Protein AF-A0A538D5Z4-F1 (afdb_monomer)

Radius of gyration: 30.31 Å; Cα contacts (8 Å, |Δi|>4): 35; chains: 1; bounding box: 63×53×83 Å

Mean predicted aligned error: 21.14 Å

Sequence (154 aa):
MTAATDAVKSPFGAILDVFVFAPIGFALDARELVPKLAERGRNQVALLKVVGQFAVNKGRADADRILKAKAPASPISQPAATVPRPPATPRTRATAATAATLPINNYDTLSASQIVPRLAGLRPEELTRVRAYENSHRRRRTILGRIAQLQGRR

Foldseek 3Di:
DDDDPPPPPPVVVVVCCVPPVVVVVCVVVVVVVVVVVVVVVVVVVVVVVVVVVVVVVVVVVVVVVVVVVPPDDDDDDDDDDDDDDDDDDDPDDPPPDDPPDLVDPPVVVDDLVRVLVVLLPDDLVSLVVVLVVCVVPVVPVSSNVSSVVSNVPD

Secondary structure (DSSP, 8-state):
----------HHHHHHIIIIIHHHHHHHHHHHHHHHHHHHHHHHHHHHHHHHHHHHHHHHHHHHHHHHH-S-------------------------------SSTTGGGS-HHHHHHHHTTS-HHHHHHHHHHHHHTT--HHHHHHHHHHHTT-

Solvent-accessible surface area (backbone atoms only — not comparable to full-atom values): 9957 Å² total; per-residue (Å²): 142,78,82,84,81,78,74,75,74,52,70,66,55,58,51,43,42,62,72,50,48,43,56,52,53,48,6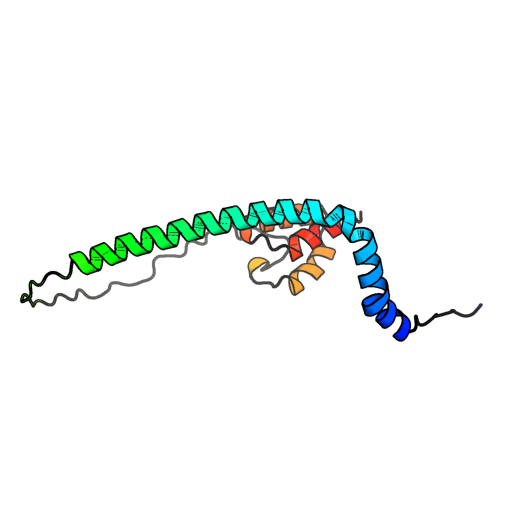2,69,54,38,80,70,50,48,64,64,50,49,55,53,49,53,58,57,51,51,56,54,52,53,56,50,51,52,53,55,55,51,50,50,56,54,49,52,49,54,59,65,66,66,60,93,81,83,86,90,84,84,87,82,90,83,84,81,82,87,83,78,84,81,88,72,89,72,80,75,77,74,84,72,73,60,97,51,82,67,54,90,82,50,52,67,82,67,45,56,68,57,58,73,77,52,52,75,69,55,47,50,53,51,48,53,49,36,67,72,68,76,55,54,62,71,56,55,52,52,50,54,55,61,67,74,73,114

pLDDT: mean 71.44, std 15.48, range [38.34, 91.75]

Structure (mmCIF, N/CA/C/O backbone):
data_AF-A0A538D5Z4-F1
#
_entry.id   AF-A0A538D5Z4-F1
#
loop_
_atom_site.group_PDB
_atom_site.id
_atom_site.type_symbol
_atom_site.label_atom_id
_atom_site.label_alt_id
_atom_site.label_comp_id
_atom_site.label_asym_id
_atom_site.label_entity_id
_atom_site.label_seq_id
_atom_site.pdbx_PDB_ins_code
_atom_site.Cartn_x
_atom_site.Cartn_y
_atom_site.Cartn_z
_atom_site.occupancy
_atom_site.B_iso_or_equiv
_atom_site.auth_seq_id
_atom_site.auth_comp_id
_atom_site.auth_asym_id
_atom_site.auth_atom_id
_atom_site.pdbx_PDB_model_num
ATOM 1 N N . MET A 1 1 ? 35.389 -13.411 -32.119 1.00 44.84 1 MET A N 1
ATOM 2 C CA . MET A 1 1 ? 35.726 -12.133 -31.46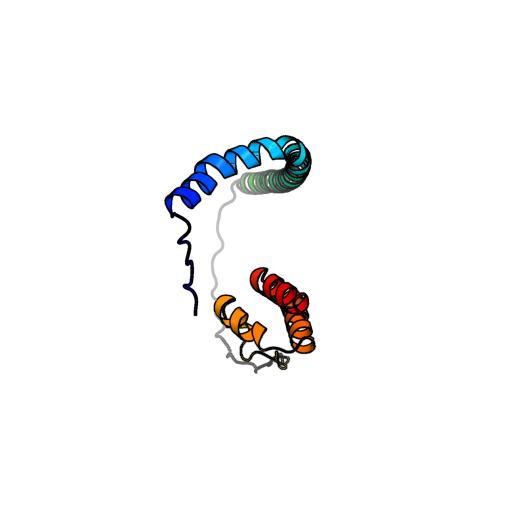3 1.00 44.84 1 MET A CA 1
ATOM 3 C C . MET A 1 1 ? 35.126 -11.046 -32.338 1.00 44.84 1 MET A C 1
ATOM 5 O O . MET A 1 1 ? 35.734 -10.672 -33.328 1.00 44.84 1 MET A O 1
ATOM 9 N N . THR A 1 2 ? 33.881 -10.658 -32.063 1.00 38.34 2 THR A N 1
ATOM 10 C CA . THR A 1 2 ? 33.146 -9.674 -32.872 1.00 38.34 2 THR A CA 1
ATOM 11 C C . THR A 1 2 ? 32.391 -8.766 -31.919 1.00 38.34 2 THR A C 1
ATOM 13 O O . THR A 1 2 ? 31.785 -9.235 -30.957 1.00 38.34 2 THR A O 1
ATOM 16 N N . ALA A 1 3 ? 32.573 -7.471 -32.141 1.00 42.16 3 ALA A N 1
ATOM 17 C CA . ALA A 1 3 ? 32.393 -6.398 -31.186 1.00 42.16 3 ALA A CA 1
ATOM 18 C C . ALA A 1 3 ? 30.973 -6.304 -30.614 1.00 42.16 3 ALA A C 1
ATOM 20 O O . ALA A 1 3 ? 29.976 -6.381 -31.332 1.00 42.16 3 ALA A O 1
ATOM 21 N N . ALA A 1 4 ? 30.926 -6.085 -29.301 1.00 45.59 4 ALA A N 1
ATOM 22 C CA . ALA A 1 4 ? 29.748 -5.675 -28.567 1.00 45.59 4 ALA A CA 1
ATOM 23 C C . ALA A 1 4 ? 29.157 -4.413 -29.209 1.00 45.59 4 ALA A C 1
ATOM 25 O O . ALA A 1 4 ? 29.768 -3.345 -29.199 1.00 45.59 4 ALA A O 1
ATOM 26 N N . THR A 1 5 ? 27.963 -4.548 -29.777 1.00 48.12 5 THR A N 1
ATOM 27 C CA . THR A 1 5 ? 27.133 -3.399 -30.132 1.00 48.12 5 THR A CA 1
ATOM 28 C C . THR A 1 5 ? 26.401 -2.985 -28.862 1.00 48.12 5 THR A C 1
ATOM 30 O O . THR A 1 5 ? 25.266 -3.394 -28.627 1.00 48.12 5 THR A O 1
ATOM 33 N N . ASP A 1 6 ? 27.077 -2.227 -27.999 1.00 45.41 6 ASP A N 1
ATOM 34 C CA . ASP A 1 6 ? 26.423 -1.519 -26.900 1.00 45.41 6 ASP A CA 1
ATOM 35 C C . ASP A 1 6 ? 25.705 -0.312 -27.517 1.00 45.41 6 ASP A C 1
ATOM 37 O O . ASP A 1 6 ? 26.237 0.791 -27.644 1.00 45.41 6 ASP A O 1
ATOM 41 N N . ALA A 1 7 ? 24.513 -0.572 -28.055 1.00 55.62 7 ALA A N 1
ATOM 42 C CA . ALA A 1 7 ? 23.613 0.462 -28.526 1.00 55.62 7 ALA A CA 1
ATOM 43 C C . ALA A 1 7 ? 23.120 1.234 -27.299 1.00 55.62 7 ALA A C 1
ATOM 45 O O . ALA A 1 7 ? 22.089 0.904 -26.710 1.00 55.62 7 ALA A O 1
ATOM 46 N N . VAL A 1 8 ? 23.881 2.257 -26.908 1.00 54.25 8 VAL A N 1
ATOM 47 C CA . VAL A 1 8 ? 23.452 3.285 -25.962 1.00 54.25 8 VAL A CA 1
ATOM 48 C C . VAL A 1 8 ? 22.135 3.851 -26.489 1.00 54.25 8 VAL A C 1
ATOM 50 O O . VAL A 1 8 ? 22.099 4.630 -27.442 1.00 54.25 8 VAL A O 1
ATOM 53 N N . LYS A 1 9 ? 21.026 3.389 -25.907 1.00 59.12 9 LYS A N 1
ATOM 54 C CA . LYS A 1 9 ? 19.674 3.839 -26.236 1.00 59.12 9 LYS A CA 1
ATOM 55 C C . LYS A 1 9 ? 19.643 5.343 -25.981 1.00 59.12 9 LYS A C 1
ATOM 57 O O . LYS A 1 9 ? 19.802 5.773 -24.840 1.00 59.12 9 LYS A O 1
ATOM 62 N N . SER A 1 10 ? 19.532 6.125 -27.056 1.00 64.81 10 SER A N 1
ATOM 63 C CA . SER A 1 10 ? 19.695 7.580 -27.007 1.00 64.81 10 SER A CA 1
ATOM 64 C C . SER A 1 10 ? 18.801 8.182 -25.912 1.00 64.81 10 SER A C 1
ATOM 66 O O . SER A 1 10 ? 17.594 7.919 -25.915 1.00 64.81 10 SER A O 1
ATOM 68 N N . PRO A 1 11 ? 19.347 8.991 -24.983 1.00 65.88 11 PRO A N 1
ATOM 69 C CA . PRO A 1 11 ? 18.584 9.570 -23.874 1.00 65.88 11 PRO A CA 1
ATOM 70 C C . PRO A 1 11 ? 17.421 10.446 -24.362 1.00 65.88 11 PRO A C 1
ATOM 72 O O . PRO A 1 11 ? 16.397 10.550 -23.690 1.00 65.88 11 PRO A O 1
ATOM 75 N N . PHE A 1 12 ? 17.530 11.005 -25.570 1.00 62.88 12 PHE A N 1
ATOM 76 C CA . PHE A 1 12 ? 16.447 11.737 -26.223 1.00 62.88 12 PHE A CA 1
ATOM 77 C C . PHE A 1 12 ? 15.255 10.838 -26.575 1.00 62.88 12 PHE A C 1
ATOM 79 O O . PHE A 1 12 ? 14.115 11.269 -26.437 1.00 62.88 12 PHE A O 1
ATOM 86 N N . GLY A 1 13 ? 15.492 9.577 -26.947 1.00 69.44 13 GLY A N 1
ATOM 87 C CA . GLY A 1 13 ? 14.424 8.608 -27.206 1.00 69.44 13 GLY A CA 1
ATOM 88 C C . GLY A 1 13 ? 13.601 8.315 -25.953 1.00 69.44 13 GLY A C 1
ATOM 89 O O . GLY A 1 13 ? 12.380 8.336 -26.006 1.00 69.44 13 GLY A O 1
ATOM 90 N N . ALA A 1 14 ? 14.257 8.167 -24.798 1.00 70.56 14 ALA A N 1
ATOM 91 C CA . ALA A 1 14 ? 13.566 7.951 -23.527 1.00 70.56 14 ALA A CA 1
ATOM 92 C C . ALA A 1 14 ? 12.711 9.160 -23.102 1.00 70.56 14 ALA A C 1
ATOM 94 O O . ALA A 1 14 ? 11.626 8.990 -22.550 1.00 70.56 14 ALA A O 1
ATOM 95 N N . ILE A 1 15 ? 13.173 10.385 -23.378 1.00 78.31 15 ILE A N 1
ATOM 96 C CA . ILE A 1 15 ? 12.400 11.605 -23.104 1.00 78.31 15 ILE A CA 1
ATOM 97 C C . ILE A 1 15 ? 11.167 11.672 -24.014 1.00 78.31 15 ILE A C 1
ATOM 99 O O . ILE A 1 15 ? 10.072 11.954 -23.529 1.00 78.31 15 ILE A O 1
ATOM 103 N N . LEU A 1 16 ? 11.315 11.366 -25.307 1.00 80.12 16 LEU A N 1
ATOM 104 C CA . LEU A 1 16 ? 10.189 11.324 -26.245 1.00 80.12 16 LEU A CA 1
ATOM 105 C C . LEU A 1 16 ? 9.188 10.217 -25.888 1.00 80.12 16 LEU A C 1
ATOM 107 O O . LEU A 1 16 ? 7.981 10.457 -25.913 1.00 80.12 16 LEU A O 1
ATOM 111 N N . ASP A 1 17 ? 9.670 9.043 -25.487 1.00 73.19 17 ASP A N 1
ATOM 112 C CA . ASP A 1 17 ? 8.822 7.936 -25.050 1.00 73.19 17 ASP A CA 1
ATOM 113 C C . ASP A 1 17 ? 7.989 8.316 -23.820 1.00 73.19 17 ASP A C 1
ATOM 115 O O . ASP A 1 17 ? 6.813 7.977 -23.757 1.00 73.19 17 ASP A O 1
ATOM 119 N N . VAL A 1 18 ? 8.544 9.066 -22.862 1.00 82.25 18 VAL A N 1
ATOM 120 C CA . VAL A 1 18 ? 7.835 9.457 -21.629 1.00 82.25 18 VAL A CA 1
ATOM 121 C C . VAL A 1 18 ? 6.892 10.645 -21.832 1.00 82.25 18 VAL A C 1
ATOM 123 O O . VAL A 1 18 ? 5.808 10.660 -21.251 1.00 82.25 18 VAL A O 1
ATOM 126 N N . PHE A 1 19 ? 7.282 11.646 -22.625 1.00 82.94 19 PHE A N 1
ATOM 127 C CA . PHE A 1 19 ? 6.529 12.903 -22.740 1.00 82.94 19 PHE A CA 1
ATOM 128 C C . PHE A 1 19 ? 5.615 12.989 -23.959 1.00 82.94 19 PHE A C 1
ATOM 130 O O . PHE A 1 19 ? 4.683 13.790 -23.953 1.00 82.94 19 PHE A O 1
ATOM 137 N N . VAL A 1 20 ? 5.854 12.185 -24.992 1.00 84.31 20 VAL A N 1
ATOM 138 C CA . VAL A 1 20 ? 5.078 12.226 -26.237 1.00 84.31 20 VAL A CA 1
ATOM 139 C C . VAL A 1 20 ? 4.391 10.889 -26.459 1.00 84.31 20 VAL A C 1
ATOM 141 O O . VAL A 1 20 ? 3.167 10.832 -26.543 1.00 84.31 20 VAL A O 1
ATOM 144 N N . PHE A 1 21 ? 5.152 9.795 -26.477 1.00 76.31 21 PHE A N 1
ATOM 145 C CA . PHE A 1 21 ? 4.611 8.488 -26.845 1.00 76.31 21 PHE A CA 1
ATOM 146 C C . PHE A 1 21 ? 3.752 7.862 -25.737 1.00 76.31 21 PHE A C 1
ATOM 148 O O . PHE A 1 21 ? 2.679 7.338 -26.026 1.00 76.31 21 PHE A O 1
ATOM 155 N N . ALA A 1 22 ? 4.155 7.965 -24.468 1.00 82.44 22 ALA A N 1
ATOM 156 C CA . ALA A 1 22 ? 3.407 7.416 -23.336 1.00 82.44 22 ALA A CA 1
ATOM 157 C C . ALA A 1 22 ? 2.053 8.113 -23.100 1.00 82.44 22 ALA A C 1
ATOM 159 O O . ALA A 1 22 ? 1.067 7.398 -22.915 1.00 82.44 22 ALA A O 1
ATOM 160 N N . PRO A 1 23 ? 1.927 9.457 -23.154 1.00 78.75 23 PRO A N 1
ATOM 161 C CA . PRO A 1 23 ? 0.624 10.116 -23.057 1.00 78.75 23 PRO A CA 1
ATOM 162 C C . PRO A 1 23 ? -0.297 9.771 -24.230 1.00 78.75 23 PRO A C 1
ATOM 164 O O . PRO A 1 23 ? -1.491 9.560 -24.023 1.00 78.75 23 PRO A O 1
ATOM 167 N N . ILE A 1 24 ? 0.249 9.664 -25.448 1.00 82.56 24 ILE A N 1
ATOM 168 C CA . ILE A 1 24 ? -0.516 9.269 -26.639 1.00 82.56 24 ILE A CA 1
ATOM 169 C C . ILE A 1 24 ? -0.981 7.812 -26.517 1.00 82.56 24 ILE A C 1
ATOM 171 O O . ILE A 1 24 ? -2.161 7.534 -26.716 1.00 82.56 24 ILE A O 1
ATOM 175 N N . GLY A 1 25 ? -0.101 6.892 -26.111 1.00 75.12 25 GLY A N 1
ATOM 176 C CA . GLY A 1 25 ? -0.451 5.493 -25.852 1.00 75.12 25 GLY A CA 1
ATOM 177 C C . GLY A 1 25 ? -1.518 5.349 -24.764 1.00 75.12 25 GLY A C 1
ATOM 178 O O . GLY A 1 25 ? -2.488 4.617 -24.939 1.00 75.12 25 GLY A O 1
ATOM 179 N N . PHE A 1 26 ? -1.414 6.128 -23.683 1.00 77.88 26 PHE A N 1
ATOM 180 C CA . PHE A 1 26 ? -2.427 6.171 -22.629 1.00 77.88 26 PHE A CA 1
ATOM 181 C C . PHE A 1 26 ? -3.774 6.710 -23.129 1.00 77.88 26 PHE A C 1
ATOM 183 O O . PHE A 1 26 ? -4.814 6.182 -22.750 1.00 77.88 26 PHE A O 1
ATOM 190 N N . ALA A 1 27 ? -3.785 7.730 -23.994 1.00 74.81 27 ALA A N 1
ATOM 191 C CA . ALA A 1 27 ? -5.016 8.266 -24.576 1.00 74.81 27 ALA A CA 1
ATOM 192 C C . ALA A 1 27 ? -5.733 7.258 -25.494 1.00 74.81 27 ALA A C 1
ATOM 194 O O . ALA A 1 27 ? -6.966 7.269 -25.562 1.00 74.81 27 ALA A O 1
ATOM 195 N N . LEU A 1 28 ? -4.981 6.377 -26.165 1.00 72.50 28 LEU A N 1
ATOM 196 C CA . LEU A 1 28 ? -5.530 5.291 -26.982 1.00 72.50 28 LEU A CA 1
ATOM 197 C C . LEU A 1 28 ? -6.150 4.179 -26.114 1.00 72.50 28 LEU A C 1
ATOM 199 O O . LEU A 1 28 ? -7.255 3.733 -26.416 1.00 72.50 28 LEU A O 1
ATOM 203 N N . ASP A 1 29 ? -5.518 3.816 -24.993 1.00 64.81 29 ASP A N 1
ATOM 204 C CA . ASP A 1 29 ? -6.019 2.802 -24.039 1.00 64.81 29 ASP A CA 1
ATOM 205 C C . ASP A 1 29 ? -7.077 3.332 -23.043 1.00 64.81 29 ASP A C 1
ATOM 207 O O . ASP A 1 29 ? -7.801 2.574 -22.388 1.00 64.81 29 ASP A O 1
ATOM 211 N N . ALA A 1 30 ? -7.213 4.656 -22.911 1.00 63.34 30 ALA A N 1
ATOM 212 C CA . ALA A 1 30 ? -8.089 5.294 -21.926 1.00 63.34 30 ALA A CA 1
ATOM 213 C C . ALA A 1 30 ? -9.571 4.917 -22.088 1.00 63.34 30 ALA A C 1
ATOM 215 O O . ALA A 1 30 ? -10.318 4.905 -21.107 1.00 63.34 30 ALA A O 1
ATOM 216 N N . ARG A 1 31 ? -10.019 4.599 -23.307 1.00 63.84 31 ARG A N 1
ATOM 217 C CA . ARG A 1 31 ? -11.443 4.390 -23.625 1.00 63.84 31 ARG A CA 1
ATOM 218 C C . ARG A 1 31 ? -12.055 3.182 -22.899 1.00 63.84 31 ARG A C 1
ATOM 220 O O . ARG A 1 31 ? -13.252 3.211 -22.628 1.00 63.84 31 ARG A O 1
ATOM 227 N N . GLU A 1 32 ? -11.257 2.183 -22.512 1.00 63.41 32 GLU A N 1
ATOM 228 C CA . GLU A 1 32 ? -11.730 1.000 -21.769 1.00 63.41 32 GLU A CA 1
ATOM 229 C C . GLU A 1 32 ? -11.446 1.071 -20.253 1.00 63.41 32 GLU A C 1
ATOM 231 O O . GLU A 1 32 ? -12.203 0.545 -19.432 1.00 63.41 32 GLU A O 1
ATOM 236 N N . LEU A 1 33 ? -10.380 1.768 -19.845 1.00 63.41 33 LEU A N 1
ATOM 237 C CA . LEU A 1 33 ? -9.979 1.892 -18.437 1.00 63.41 33 LEU A CA 1
ATOM 238 C C . LEU A 1 33 ? -10.814 2.927 -17.665 1.00 63.41 33 LEU A C 1
ATOM 240 O O . LEU A 1 33 ? -11.101 2.734 -16.480 1.00 63.41 33 LEU A O 1
ATOM 244 N N . VAL A 1 34 ? -11.254 3.999 -18.327 1.00 71.50 34 VAL A N 1
ATOM 245 C CA . VAL A 1 34 ? -12.045 5.084 -17.720 1.00 71.50 34 VAL A CA 1
ATOM 246 C C . VAL A 1 34 ? -13.322 4.605 -17.009 1.00 71.50 34 VAL A C 1
ATOM 248 O O . VAL A 1 34 ? -13.507 5.001 -15.855 1.00 71.50 34 VAL A O 1
ATOM 251 N N . PRO A 1 35 ? -14.188 3.746 -17.587 1.00 69.44 35 PRO A N 1
ATOM 252 C CA . PRO A 1 35 ? -15.407 3.318 -16.895 1.00 69.44 35 PRO A CA 1
ATOM 253 C C . PRO A 1 35 ? -15.116 2.515 -15.613 1.00 69.44 35 PRO A C 1
ATOM 255 O O . PRO A 1 35 ? -15.708 2.793 -14.570 1.00 69.44 35 PRO A O 1
ATOM 258 N N . LYS A 1 36 ? -14.127 1.606 -15.633 1.00 67.19 36 LYS A N 1
ATOM 259 C CA . LYS A 1 36 ? -13.740 0.791 -14.460 1.00 67.19 36 LYS A CA 1
ATOM 260 C C . LYS A 1 36 ? -13.122 1.633 -13.336 1.00 67.19 36 LYS A C 1
ATOM 262 O O . LYS A 1 36 ? -13.306 1.330 -12.154 1.00 67.19 36 LYS A O 1
ATOM 267 N N . LEU A 1 37 ? -12.386 2.695 -13.673 1.00 73.62 37 LEU A N 1
ATOM 268 C CA . LEU A 1 37 ? -11.862 3.639 -12.680 1.00 73.62 37 LEU A CA 1
ATOM 269 C C . LEU A 1 37 ? -12.953 4.571 -12.138 1.00 73.62 37 LEU A C 1
ATOM 271 O O . LEU A 1 37 ? -12.949 4.864 -10.943 1.00 73.62 37 LEU A O 1
ATOM 275 N N . ALA A 1 38 ? -13.903 4.997 -12.971 1.00 79.56 38 ALA A N 1
ATOM 276 C CA . ALA A 1 38 ? -15.015 5.844 -12.549 1.00 79.56 38 ALA A CA 1
ATOM 277 C C . ALA A 1 38 ? -15.926 5.132 -11.537 1.00 79.56 38 ALA A C 1
ATOM 279 O O . ALA A 1 38 ? -16.292 5.726 -10.521 1.00 79.56 38 ALA A O 1
ATOM 280 N N . GLU A 1 39 ? -16.241 3.854 -11.756 1.00 77.25 39 GLU A N 1
ATOM 281 C CA . GLU A 1 39 ? -17.013 3.045 -10.803 1.00 77.25 39 GLU A CA 1
ATOM 282 C C . GLU A 1 39 ? -16.291 2.894 -9.459 1.00 77.25 39 GLU A C 1
ATOM 284 O O . GLU A 1 39 ? -16.875 3.141 -8.400 1.00 77.25 39 GLU A O 1
ATOM 289 N N . ARG A 1 40 ? -14.988 2.580 -9.479 1.00 76.12 40 ARG A N 1
ATOM 290 C CA . ARG A 1 40 ? -14.176 2.512 -8.252 1.00 76.12 40 ARG A CA 1
ATOM 291 C C . ARG A 1 40 ? -14.101 3.860 -7.538 1.00 76.12 40 ARG A C 1
ATOM 293 O O . ARG A 1 40 ? -14.224 3.898 -6.315 1.00 76.12 40 ARG A O 1
ATOM 300 N N . GLY A 1 41 ? -13.943 4.953 -8.283 1.00 80.12 41 GLY A N 1
ATOM 301 C CA . GLY A 1 41 ? -13.911 6.309 -7.740 1.00 80.12 41 GLY A CA 1
ATOM 302 C C . GLY A 1 41 ? -15.221 6.692 -7.050 1.00 80.12 41 GLY A C 1
ATOM 303 O O . GLY A 1 41 ? -15.200 7.177 -5.920 1.00 80.12 41 GLY A O 1
ATOM 304 N N . ARG A 1 42 ? -16.372 6.409 -7.672 1.00 83.88 42 ARG A N 1
ATOM 305 C CA . ARG A 1 42 ? -17.697 6.685 -7.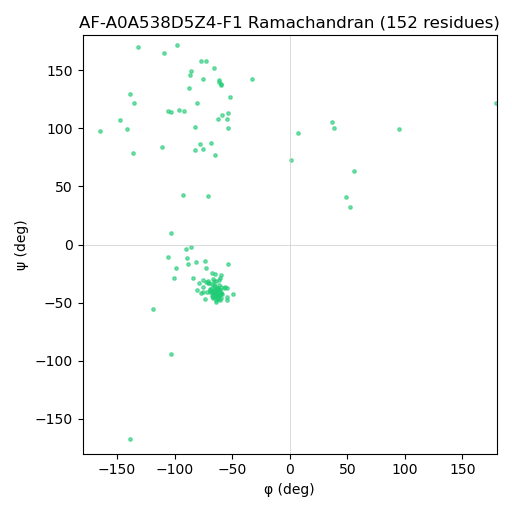085 1.00 83.88 42 ARG A CA 1
ATOM 306 C C . ARG A 1 42 ? -17.912 5.927 -5.776 1.00 83.88 42 ARG A C 1
ATOM 308 O O . ARG A 1 42 ? -18.347 6.534 -4.797 1.00 83.88 42 ARG A O 1
ATOM 315 N N . ASN A 1 43 ? -17.535 4.650 -5.729 1.00 82.06 43 ASN A N 1
ATOM 316 C CA . ASN A 1 43 ? -17.674 3.828 -4.524 1.00 82.06 43 ASN A CA 1
ATO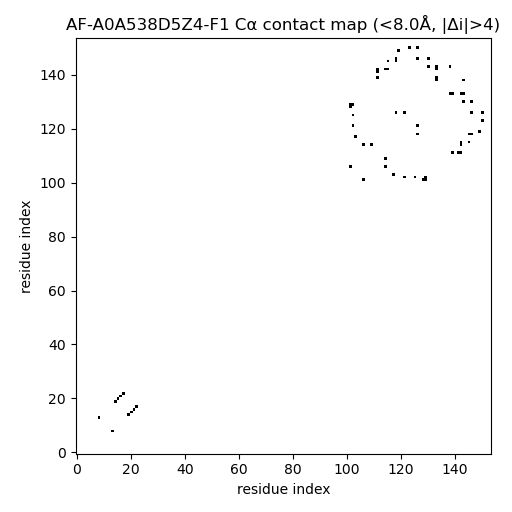M 317 C C . ASN A 1 43 ? -16.752 4.298 -3.385 1.00 82.06 43 ASN A C 1
ATOM 319 O O . ASN A 1 43 ? -17.166 4.321 -2.227 1.00 82.06 43 ASN A O 1
ATOM 323 N N . GLN A 1 44 ? -15.528 4.734 -3.699 1.00 79.00 44 GLN A N 1
ATOM 324 C CA . GLN A 1 44 ? -14.600 5.271 -2.695 1.00 79.00 44 GLN A CA 1
ATOM 325 C C . GLN A 1 44 ? -15.056 6.628 -2.136 1.00 79.00 44 GLN A C 1
ATOM 327 O O . GLN A 1 44 ? -14.969 6.859 -0.929 1.00 79.00 44 GLN A O 1
ATOM 332 N N . VAL A 1 45 ? -15.603 7.511 -2.978 1.00 86.69 45 VAL A N 1
ATOM 333 C CA . VAL A 1 45 ? -16.127 8.820 -2.543 1.00 86.69 45 VAL A CA 1
ATOM 334 C C . VAL A 1 45 ? -17.412 8.677 -1.721 1.00 86.69 45 VAL A C 1
ATOM 336 O O . VAL A 1 45 ? -17.632 9.460 -0.796 1.00 86.69 45 VAL A O 1
ATOM 339 N N . ALA A 1 46 ? -18.255 7.683 -2.014 1.00 81.31 46 ALA A N 1
ATOM 340 C CA . ALA A 1 46 ? -19.481 7.430 -1.257 1.00 81.31 46 ALA A CA 1
ATOM 341 C C . ALA A 1 46 ? -19.194 7.132 0.226 1.00 81.31 46 ALA A C 1
ATOM 343 O O . ALA A 1 46 ? -19.804 7.747 1.099 1.00 81.31 46 ALA A O 1
ATOM 344 N N . LEU A 1 47 ? -18.208 6.276 0.520 1.00 80.44 47 LEU A N 1
ATOM 345 C CA . LEU A 1 47 ? -17.797 5.975 1.897 1.00 80.44 47 LEU A CA 1
ATOM 346 C C . LEU A 1 47 ? -17.262 7.222 2.625 1.00 80.44 47 LEU A C 1
ATOM 348 O O . LEU A 1 47 ? -17.626 7.473 3.773 1.00 80.44 47 LEU A O 1
ATOM 352 N N . LEU A 1 48 ? -16.442 8.033 1.947 1.00 90.00 48 LEU A N 1
ATOM 353 C CA . LEU A 1 48 ? -15.879 9.267 2.505 1.00 90.00 48 LEU A CA 1
ATOM 354 C C . LEU A 1 48 ? -16.976 10.280 2.883 1.00 90.00 48 LEU A C 1
ATOM 356 O O . LEU A 1 48 ? -16.915 10.898 3.946 1.00 90.00 48 LEU A O 1
ATOM 360 N N . LYS A 1 49 ? -18.006 10.421 2.033 1.00 86.31 49 LYS A N 1
ATOM 361 C CA . LYS A 1 49 ? -19.164 11.296 2.285 1.00 86.31 49 LYS A CA 1
ATOM 362 C C . LYS A 1 49 ? -19.957 10.861 3.515 1.00 86.31 49 LYS A C 1
ATOM 364 O O . LYS A 1 49 ? -20.338 11.718 4.307 1.00 86.31 49 LYS A O 1
ATOM 369 N N . VAL A 1 50 ? -20.165 9.556 3.700 1.00 90.88 50 VAL A N 1
ATOM 370 C CA . VAL A 1 50 ? -20.878 9.012 4.866 1.00 90.88 50 VAL A CA 1
ATOM 371 C C . VAL A 1 50 ? -20.108 9.314 6.155 1.00 90.88 50 VAL A C 1
ATOM 373 O O . VAL A 1 50 ? -20.674 9.884 7.085 1.00 90.88 50 VAL A O 1
ATOM 376 N N . VAL A 1 51 ? -18.801 9.033 6.198 1.00 88.44 51 VAL A N 1
ATOM 377 C CA . VAL A 1 51 ? -17.951 9.333 7.369 1.00 88.44 51 VAL A CA 1
ATOM 378 C C . VAL A 1 51 ? -17.929 10.835 7.679 1.00 88.44 51 VAL A C 1
ATOM 380 O O . VAL A 1 51 ? -18.060 11.229 8.839 1.00 88.44 51 VAL A O 1
ATOM 383 N N . GLY A 1 52 ? -17.830 11.682 6.651 1.00 88.75 52 GLY A N 1
ATOM 384 C CA . GLY A 1 52 ? -17.886 13.136 6.805 1.00 88.75 52 GLY A CA 1
ATOM 385 C C . GLY A 1 52 ? -19.220 13.631 7.375 1.00 88.75 52 GLY A C 1
ATOM 386 O O . GLY A 1 52 ? -19.227 14.456 8.288 1.00 88.75 52 GLY A O 1
ATOM 387 N N . GLN A 1 53 ? -20.350 13.095 6.903 1.00 86.50 53 GLN A N 1
ATOM 388 C CA . GLN A 1 53 ? -21.677 13.455 7.418 1.00 86.50 53 GLN A CA 1
ATOM 389 C C . GLN A 1 53 ? -21.854 13.081 8.896 1.00 86.50 53 GLN A C 1
ATOM 391 O O . GLN A 1 53 ? -22.399 13.876 9.663 1.00 86.50 53 GLN A O 1
ATOM 396 N N . PHE A 1 54 ? -21.343 11.924 9.330 1.00 86.94 54 PHE A N 1
ATOM 397 C CA . PHE A 1 54 ? -21.375 11.539 10.745 1.00 86.94 54 PHE A CA 1
ATOM 398 C C . PHE A 1 54 ? -20.533 12.468 11.629 1.00 86.94 54 PHE A C 1
ATOM 400 O O . PHE A 1 54 ? -20.976 12.827 12.722 1.00 86.94 54 PHE A O 1
ATOM 407 N N . ALA A 1 55 ? -19.359 12.903 11.160 1.00 91.75 55 ALA A N 1
ATOM 408 C CA . ALA A 1 55 ? -18.516 13.848 11.892 1.00 91.75 55 ALA A CA 1
ATOM 409 C C . ALA A 1 55 ? -19.198 15.218 12.073 1.00 91.75 55 ALA A C 1
ATOM 411 O O . ALA A 1 55 ? -19.197 15.764 13.176 1.00 91.75 55 ALA A O 1
ATOM 412 N N . VAL A 1 56 ? -19.839 15.745 11.022 1.00 89.50 56 VAL A N 1
ATOM 413 C CA . VAL A 1 56 ? -20.548 17.037 11.073 1.00 89.50 56 VAL A CA 1
ATOM 414 C C . VAL A 1 56 ? -21.766 16.973 11.996 1.00 89.50 56 VAL A C 1
ATOM 416 O O . VAL A 1 56 ? -21.954 17.861 12.826 1.00 89.50 56 VAL A O 1
ATOM 419 N N . ASN A 1 57 ? -22.579 15.919 11.895 1.00 87.19 57 ASN A N 1
ATOM 420 C CA . ASN A 1 57 ? -23.790 15.789 12.709 1.00 87.19 57 ASN A CA 1
ATOM 421 C C . ASN A 1 57 ? -23.470 15.598 14.196 1.00 87.19 57 ASN A C 1
ATOM 423 O O . ASN A 1 57 ? -24.107 16.224 15.043 1.00 87.19 57 ASN A O 1
ATOM 427 N N . LYS A 1 58 ? -22.454 14.787 14.522 1.00 82.06 58 LYS A N 1
ATOM 428 C CA . LYS A 1 58 ? -22.018 14.600 15.910 1.00 82.06 58 LYS A CA 1
ATOM 429 C C . LYS A 1 58 ? -21.402 15.878 16.486 1.00 82.06 58 LYS A C 1
ATOM 431 O O . LYS A 1 58 ? -21.731 16.252 17.606 1.00 82.06 58 LYS A O 1
ATOM 436 N N . GLY A 1 59 ? -20.607 16.596 15.689 1.00 84.56 59 GLY A N 1
ATOM 437 C CA . GLY A 1 59 ? -20.042 17.888 16.085 1.00 84.56 59 GLY A CA 1
ATOM 438 C C . GLY A 1 59 ? -21.104 18.949 16.390 1.00 84.56 59 GLY A C 1
ATOM 439 O O . GLY A 1 59 ? -20.959 19.690 17.358 1.00 84.56 59 GLY A O 1
ATOM 440 N N . ARG A 1 60 ? -22.199 18.998 15.618 1.00 82.50 60 ARG A N 1
ATOM 441 C CA . ARG A 1 60 ? -23.324 19.914 15.884 1.00 82.50 60 ARG A CA 1
ATOM 442 C C . ARG A 1 60 ? -24.030 19.608 17.206 1.00 82.50 60 ARG A C 1
ATOM 444 O O . ARG A 1 60 ? -24.259 20.522 17.987 1.00 82.50 60 ARG A O 1
ATOM 451 N N . ALA A 1 61 ? -24.314 18.335 17.480 1.00 78.62 61 ALA A N 1
ATOM 452 C CA . ALA A 1 61 ? -24.994 17.930 18.711 1.00 78.62 61 ALA A CA 1
ATOM 453 C C . ALA A 1 61 ? -24.170 18.233 19.977 1.00 78.62 61 ALA A C 1
ATOM 455 O O . ALA A 1 61 ? -24.718 18.688 20.983 1.00 78.62 61 ALA A O 1
ATOM 456 N N . ASP A 1 62 ? -22.854 18.014 19.930 1.00 78.00 62 ASP A N 1
ATOM 457 C CA . ASP A 1 62 ? -21.962 18.353 21.042 1.00 78.00 62 ASP A CA 1
ATOM 458 C C . ASP A 1 62 ? -21.825 19.875 21.216 1.00 78.00 62 ASP A C 1
ATOM 460 O O . ASP A 1 62 ? -21.844 20.367 22.347 1.00 78.00 62 ASP A O 1
ATOM 464 N N . ALA A 1 63 ? -21.768 20.639 20.118 1.00 77.12 63 ALA A N 1
ATOM 465 C CA . ALA A 1 63 ? -21.759 22.100 20.168 1.00 77.12 63 ALA A CA 1
ATOM 466 C C . ALA A 1 63 ? -23.031 22.657 20.828 1.00 77.12 63 ALA A C 1
ATOM 468 O O . ALA A 1 63 ? -22.935 23.461 21.756 1.00 77.12 63 ALA A O 1
ATOM 469 N N . ASP A 1 64 ? -24.212 22.174 20.436 1.00 77.50 64 ASP A N 1
ATOM 470 C CA . ASP A 1 64 ? -25.487 22.590 21.034 1.00 77.50 64 ASP A CA 1
ATOM 471 C C . ASP A 1 64 ? -25.563 22.256 22.527 1.00 77.50 64 ASP A C 1
ATOM 473 O O . ASP A 1 64 ? -26.101 23.030 23.322 1.00 77.50 64 ASP A O 1
ATOM 477 N N . ARG A 1 65 ? -24.978 21.130 22.949 1.00 73.62 65 ARG A N 1
ATOM 478 C CA . ARG A 1 65 ? -24.935 20.736 24.361 1.00 73.62 65 ARG A CA 1
ATOM 479 C C . ARG A 1 65 ? -24.075 21.682 25.193 1.00 73.62 65 ARG A C 1
ATOM 481 O O . ARG A 1 65 ? -24.467 22.021 26.305 1.00 73.62 65 ARG A O 1
ATOM 488 N N . ILE A 1 66 ? -22.938 22.126 24.661 1.00 73.50 66 ILE A N 1
ATOM 489 C CA . ILE A 1 66 ? -22.046 23.084 25.330 1.00 73.50 66 ILE A CA 1
ATOM 490 C C . ILE A 1 66 ? -22.699 24.470 25.391 1.00 73.50 66 ILE A C 1
ATOM 492 O O . ILE A 1 66 ? -22.647 25.126 26.430 1.00 73.50 66 ILE A O 1
ATOM 496 N N . LEU A 1 67 ? -23.365 24.896 24.315 1.00 74.50 67 LEU A N 1
ATOM 497 C CA . LEU A 1 67 ? -24.108 26.158 24.278 1.00 74.50 67 LEU A CA 1
ATOM 498 C C . LEU A 1 67 ? -25.289 26.149 25.262 1.00 74.50 67 LEU A C 1
ATOM 500 O O . LEU A 1 67 ? -25.503 27.132 25.966 1.00 74.50 67 LEU A O 1
ATOM 504 N N . LYS A 1 68 ? -26.005 25.023 25.385 1.00 66.94 68 LYS A N 1
ATOM 505 C CA . LYS A 1 68 ? -27.126 24.855 26.325 1.00 66.94 68 LYS A CA 1
ATOM 506 C C . LYS A 1 68 ? -26.681 24.665 27.779 1.00 66.94 68 LYS A C 1
ATOM 508 O O . LYS A 1 68 ? -27.386 25.090 28.688 1.00 66.94 68 LYS A O 1
ATOM 513 N N . ALA A 1 69 ? -25.511 24.066 28.012 1.00 61.06 69 ALA A N 1
ATOM 514 C CA . ALA A 1 69 ? -24.902 23.949 29.339 1.00 61.06 69 ALA A CA 1
ATOM 515 C C . ALA A 1 69 ? -24.318 25.279 29.852 1.00 61.06 69 ALA A C 1
ATOM 517 O O . ALA A 1 69 ? -24.051 25.408 31.044 1.00 61.06 69 ALA A O 1
ATOM 518 N N . LYS A 1 70 ? -24.155 26.284 28.982 1.00 50.12 70 LYS A N 1
ATOM 519 C CA . LYS A 1 70 ? -23.718 27.640 29.338 1.00 50.12 70 LYS A CA 1
ATOM 520 C C . LYS A 1 70 ? -24.906 28.583 29.601 1.00 50.12 70 LYS A C 1
ATOM 522 O O . LYS A 1 70 ? -24.896 29.732 29.171 1.00 50.12 70 LYS A O 1
ATOM 527 N N . ALA A 1 71 ? -25.924 28.106 30.318 1.00 48.00 71 ALA A N 1
ATOM 528 C CA . ALA A 1 71 ? -26.866 28.964 31.043 1.00 48.00 71 ALA A CA 1
ATOM 529 C C . ALA A 1 71 ? -26.283 29.231 32.452 1.00 48.00 71 ALA A C 1
ATOM 531 O O . ALA A 1 71 ? -25.741 28.304 33.056 1.00 48.00 71 ALA A O 1
ATOM 532 N N . PRO A 1 72 ? -26.284 30.477 32.963 1.00 50.03 72 PRO A N 1
ATOM 533 C CA . PRO A 1 72 ? -25.340 30.896 33.992 1.00 50.03 72 PRO A CA 1
ATOM 534 C C . PRO A 1 72 ? -25.772 30.435 35.385 1.00 50.03 72 PRO A C 1
ATOM 536 O O . PRO A 1 72 ? -26.815 30.835 35.890 1.00 50.03 72 PRO A O 1
ATOM 539 N N . ALA A 1 73 ? -24.909 29.669 36.043 1.00 38.81 73 ALA A N 1
ATOM 540 C CA . ALA A 1 73 ? -24.859 29.594 37.496 1.00 38.81 73 ALA A CA 1
ATOM 541 C C . ALA A 1 73 ? -23.386 29.516 37.913 1.00 38.81 73 ALA A C 1
ATOM 543 O O . ALA A 1 73 ? -22.723 28.490 37.803 1.00 38.81 73 ALA A O 1
ATOM 544 N N . SER A 1 74 ? -22.850 30.655 38.323 1.00 47.59 74 SER A N 1
ATOM 545 C CA . SER A 1 74 ? -21.639 30.771 39.139 1.00 47.59 74 SER A CA 1
ATOM 546 C C . SER A 1 74 ? -22.076 31.233 40.538 1.00 47.59 74 SER A C 1
ATOM 548 O O . SER A 1 74 ? -23.151 31.828 40.624 1.00 47.59 74 SER A O 1
ATOM 550 N N . PRO A 1 75 ? -21.254 31.143 41.603 1.00 56.88 75 PRO A N 1
ATOM 551 C CA . PRO A 1 75 ? -20.013 30.378 41.798 1.00 56.88 75 PRO A CA 1
ATOM 552 C C . PRO A 1 75 ? -19.924 29.728 43.217 1.00 56.88 75 PRO A C 1
ATOM 554 O O . PRO A 1 75 ? -20.858 29.783 44.007 1.00 56.88 75 PRO A O 1
ATOM 557 N N . ILE A 1 76 ? -18.719 29.242 43.558 1.00 48.06 76 ILE A N 1
ATOM 558 C CA . ILE A 1 76 ? -18.134 29.059 44.910 1.00 48.06 76 ILE A CA 1
ATOM 559 C C . ILE A 1 76 ? -18.295 27.667 45.547 1.00 48.06 76 ILE A C 1
ATOM 561 O O . ILE A 1 76 ? -19.282 27.367 46.208 1.00 48.06 76 ILE A O 1
ATOM 565 N N . SER A 1 77 ? -17.222 26.871 45.456 1.00 49.97 77 SER A N 1
ATOM 566 C CA . SER A 1 77 ? -16.668 26.084 46.574 1.00 49.97 77 SER A CA 1
ATOM 567 C C . SER A 1 77 ? -15.247 25.606 46.226 1.00 49.97 77 SER A C 1
ATOM 569 O O . SER A 1 77 ? -15.052 24.622 45.520 1.00 49.97 77 SER A O 1
ATOM 571 N N . GLN A 1 78 ? -14.244 26.344 46.702 1.00 49.03 78 GLN A N 1
ATOM 572 C CA . GLN A 1 78 ? -12.949 25.789 47.139 1.00 49.03 78 GLN A CA 1
ATOM 573 C C . GLN A 1 78 ? -13.026 25.662 48.681 1.00 49.03 78 GLN A C 1
ATOM 575 O O . GLN A 1 78 ? -13.958 26.254 49.233 1.00 49.03 78 GLN A O 1
ATOM 580 N N . PRO A 1 79 ? -12.090 25.041 49.436 1.00 51.00 79 PRO A N 1
ATOM 581 C CA . PRO A 1 79 ? -10.857 24.317 49.086 1.00 51.00 79 PRO A CA 1
ATOM 582 C C . PRO A 1 79 ? -10.738 22.947 49.812 1.00 51.00 79 PRO A C 1
ATOM 584 O O . PRO A 1 79 ? -11.466 22.687 50.760 1.00 51.00 79 PRO A O 1
ATOM 587 N N . ALA A 1 80 ? -9.772 22.098 49.445 1.00 43.03 80 ALA A N 1
ATOM 588 C CA . ALA A 1 80 ? -8.958 21.344 50.418 1.00 43.03 80 ALA A CA 1
ATOM 589 C C . ALA A 1 80 ? -7.953 20.441 49.700 1.00 43.03 80 ALA A C 1
ATOM 591 O O . ALA A 1 80 ? -8.297 19.558 48.917 1.00 43.03 80 ALA A O 1
ATOM 592 N N . ALA A 1 81 ? -6.686 20.670 50.018 1.00 50.09 81 ALA A N 1
ATOM 593 C CA . ALA A 1 81 ? -5.584 19.799 49.683 1.00 50.09 81 ALA A CA 1
ATOM 594 C C . ALA A 1 81 ? -5.780 18.401 50.283 1.00 50.09 81 ALA A C 1
ATOM 596 O O . ALA A 1 81 ? -6.088 18.254 51.461 1.00 50.09 81 ALA A O 1
ATOM 597 N N . THR A 1 82 ? -5.469 17.368 49.509 1.00 48.03 82 THR A N 1
ATOM 598 C CA . THR A 1 82 ? -4.811 16.173 50.039 1.00 48.03 82 THR A CA 1
ATOM 599 C C . THR A 1 82 ? -3.918 15.643 48.931 1.00 48.03 82 THR A C 1
ATOM 601 O O . THR A 1 82 ? -4.388 15.136 47.918 1.00 48.03 82 THR A O 1
ATOM 604 N N . VAL A 1 83 ? -2.614 15.823 49.115 1.00 59.81 83 VAL A N 1
ATOM 605 C CA . VAL A 1 83 ? -1.570 15.131 48.365 1.00 59.81 83 VAL A CA 1
ATOM 606 C C . VAL A 1 83 ? -1.226 13.875 49.161 1.00 59.81 83 VAL A C 1
ATOM 608 O O . VAL A 1 83 ? -0.666 14.006 50.250 1.00 59.81 83 VAL A O 1
ATOM 611 N N . PRO A 1 84 ? -1.487 12.663 48.645 1.00 53.84 84 PRO A N 1
ATOM 612 C CA . PRO A 1 84 ? -0.748 11.487 49.071 1.00 53.84 84 PRO A CA 1
ATOM 613 C C . PRO A 1 84 ? 0.391 11.207 48.090 1.00 53.84 84 PRO A C 1
ATOM 615 O O . PRO A 1 84 ? 0.202 10.917 46.911 1.00 53.84 84 PRO A O 1
ATOM 618 N N . ARG A 1 85 ? 1.589 11.328 48.654 1.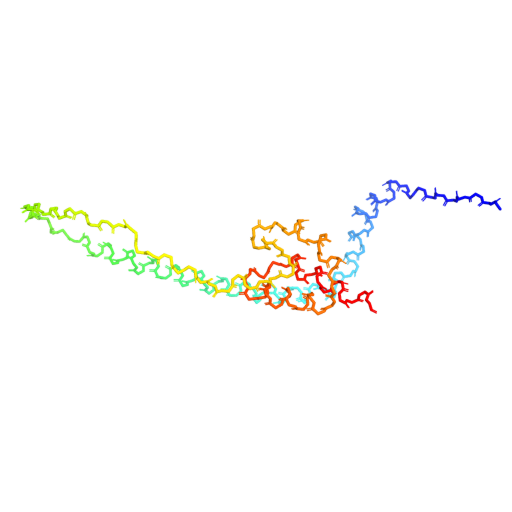00 48.38 85 ARG A N 1
ATOM 619 C CA . ARG A 1 85 ? 2.910 10.893 48.194 1.00 48.38 85 ARG A CA 1
ATOM 620 C C . ARG A 1 85 ? 2.902 9.579 47.369 1.00 48.38 85 ARG A C 1
ATOM 622 O O . ARG A 1 85 ? 2.197 8.640 47.733 1.00 48.38 85 ARG A O 1
ATOM 629 N N . PRO A 1 86 ? 3.748 9.473 46.323 1.00 62.34 86 PRO A N 1
ATOM 630 C CA . PRO A 1 86 ? 3.835 8.300 45.450 1.00 62.34 86 PRO A CA 1
ATOM 631 C C . PRO A 1 86 ? 4.570 7.120 46.109 1.00 62.34 86 PRO A C 1
ATOM 633 O O . PRO A 1 86 ? 5.616 7.326 46.730 1.00 62.34 86 PRO A O 1
ATOM 636 N N . PRO A 1 87 ? 4.123 5.873 45.881 1.00 55.66 87 PRO A N 1
ATOM 637 C CA . PRO A 1 87 ? 4.970 4.697 45.983 1.00 55.66 87 PRO A CA 1
ATOM 638 C C . PRO A 1 87 ? 5.383 4.194 44.589 1.00 55.66 87 PRO A C 1
ATOM 640 O O . PRO A 1 87 ? 4.566 3.729 43.802 1.00 55.66 87 PRO A O 1
ATOM 643 N N . ALA A 1 88 ? 6.686 4.301 44.328 1.00 48.16 88 ALA A N 1
ATOM 644 C CA . ALA A 1 88 ? 7.530 3.341 43.613 1.00 48.16 88 ALA A CA 1
ATOM 645 C C . ALA A 1 88 ? 6.946 2.568 42.402 1.00 48.16 88 ALA A C 1
ATOM 647 O O . ALA A 1 88 ? 6.311 1.524 42.534 1.00 48.16 88 ALA A O 1
ATOM 648 N N . THR A 1 89 ? 7.361 2.962 41.195 1.00 52.47 89 THR A N 1
ATOM 649 C CA . THR A 1 89 ? 7.808 1.994 40.169 1.00 52.47 89 THR A CA 1
ATOM 650 C C . THR A 1 89 ? 9.094 1.303 40.652 1.00 52.47 89 THR A C 1
ATOM 652 O O . THR A 1 89 ? 9.852 1.967 41.359 1.00 52.47 89 THR A O 1
ATOM 655 N N . PRO A 1 90 ? 9.429 0.051 40.268 1.00 50.91 90 PRO A N 1
ATOM 656 C CA . PRO A 1 90 ? 8.976 -0.671 39.076 1.00 50.91 90 PRO A CA 1
ATOM 657 C C . PRO A 1 90 ? 8.567 -2.134 39.359 1.00 50.91 90 PRO A C 1
ATOM 659 O O . PRO A 1 90 ? 9.377 -2.962 39.773 1.00 50.91 90 PRO A O 1
ATOM 662 N N . ARG A 1 91 ? 7.322 -2.509 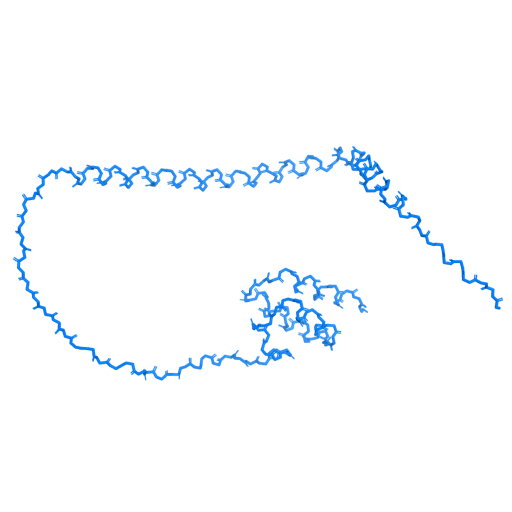39.051 1.00 50.88 91 ARG A N 1
ATOM 663 C CA . ARG A 1 91 ? 6.947 -3.929 38.998 1.00 50.88 91 ARG A CA 1
ATOM 664 C C . ARG A 1 91 ? 7.343 -4.517 37.643 1.00 50.88 91 ARG A C 1
ATOM 666 O O . ARG A 1 91 ? 6.696 -4.278 36.633 1.00 50.88 91 ARG A O 1
ATOM 673 N N . THR A 1 92 ? 8.463 -5.233 37.677 1.00 45.47 92 THR A N 1
ATOM 674 C CA . THR A 1 92 ? 8.759 -6.490 36.976 1.00 45.47 92 THR A CA 1
ATOM 675 C C . THR A 1 92 ? 8.236 -6.641 35.546 1.00 45.47 92 THR A C 1
ATOM 677 O O . THR A 1 92 ? 7.104 -7.042 35.301 1.00 45.47 92 THR A O 1
ATOM 680 N N . ARG A 1 93 ? 9.156 -6.415 34.603 1.00 52.22 93 ARG A N 1
ATOM 681 C CA . ARG A 1 93 ? 9.456 -7.276 33.447 1.00 52.22 93 ARG A CA 1
ATOM 682 C C . ARG A 1 93 ? 8.497 -8.468 33.258 1.00 52.22 93 ARG A C 1
ATOM 684 O O . ARG A 1 93 ? 8.725 -9.548 33.788 1.00 52.22 93 ARG A O 1
ATOM 691 N N . ALA A 1 94 ? 7.506 -8.278 32.399 1.00 44.81 94 ALA A N 1
ATOM 692 C CA . ALA A 1 94 ? 7.067 -9.307 31.466 1.00 44.81 94 ALA A CA 1
ATOM 693 C C . ALA A 1 94 ? 7.490 -8.796 30.081 1.00 44.81 94 ALA A C 1
ATOM 695 O O . ALA A 1 94 ? 6.800 -8.013 29.444 1.00 44.81 94 ALA A O 1
ATOM 696 N N . THR A 1 95 ? 8.733 -9.017 29.650 1.00 48.09 95 THR A N 1
ATOM 697 C CA . THR A 1 95 ? 9.021 -10.095 28.687 1.00 48.09 95 THR A CA 1
ATOM 698 C C . THR A 1 95 ? 7.769 -10.852 28.250 1.00 48.09 95 THR A C 1
ATOM 700 O O . THR A 1 95 ? 7.574 -12.012 28.600 1.00 48.09 95 THR A O 1
ATOM 703 N N . ALA A 1 96 ? 6.944 -10.199 27.431 1.00 44.94 96 ALA A N 1
ATOM 704 C CA . ALA A 1 96 ? 6.175 -10.895 26.414 1.00 44.94 96 ALA A CA 1
ATOM 705 C C . ALA A 1 96 ? 7.181 -11.480 25.406 1.00 44.94 96 ALA A C 1
ATOM 707 O O . ALA A 1 96 ? 7.457 -10.922 24.347 1.00 44.94 96 ALA A O 1
ATOM 708 N N . ALA A 1 97 ? 7.810 -12.584 25.815 1.00 44.69 97 ALA A N 1
ATOM 709 C CA . ALA A 1 97 ? 8.286 -13.615 24.917 1.00 44.69 97 ALA A CA 1
ATOM 710 C C . ALA A 1 97 ? 7.066 -14.029 24.087 1.00 44.69 97 ALA A C 1
ATOM 712 O O . ALA A 1 97 ? 6.080 -14.513 24.628 1.00 44.69 97 ALA A O 1
ATOM 713 N N . THR A 1 98 ? 7.014 -13.664 22.815 1.00 44.00 98 THR A N 1
ATOM 714 C CA . THR A 1 98 ? 7.708 -14.385 21.754 1.00 44.00 98 THR A CA 1
ATOM 715 C C . THR A 1 98 ? 8.394 -13.414 20.786 1.00 44.00 98 THR A C 1
ATOM 717 O O . THR A 1 98 ? 7.996 -13.250 19.638 1.00 44.00 98 THR A O 1
ATOM 720 N N . ALA A 1 99 ? 9.557 -12.888 21.184 1.00 44.19 99 ALA A N 1
ATOM 721 C CA . ALA A 1 99 ? 10.635 -12.583 20.231 1.00 44.19 99 ALA A CA 1
ATOM 722 C C . ALA A 1 99 ? 11.273 -13.895 19.713 1.00 44.19 99 ALA A C 1
ATOM 724 O O . ALA A 1 99 ? 12.491 -14.043 19.641 1.00 44.19 99 ALA A O 1
ATOM 725 N N . ALA A 1 100 ? 10.429 -14.889 19.423 1.00 45.97 100 ALA A N 1
ATOM 726 C CA . ALA A 1 100 ? 10.812 -16.178 18.893 1.00 45.97 100 ALA A CA 1
ATOM 727 C C . ALA A 1 100 ? 11.090 -15.994 17.400 1.00 45.97 100 ALA A C 1
ATOM 729 O O . ALA A 1 100 ? 10.219 -16.145 16.548 1.00 45.97 100 ALA A O 1
ATOM 730 N N . THR A 1 101 ? 12.333 -15.608 17.131 1.00 54.88 101 THR A N 1
ATOM 731 C CA . THR A 1 101 ? 13.113 -16.091 15.994 1.00 54.88 101 THR A CA 1
ATOM 732 C C . THR A 1 101 ? 12.445 -15.896 14.635 1.00 54.88 101 THR A C 1
ATOM 734 O O . THR A 1 101 ? 12.199 -16.852 13.896 1.00 54.88 101 THR A O 1
ATOM 737 N N . LEU A 1 102 ? 12.216 -14.639 14.242 1.00 56.09 102 LEU A N 1
ATOM 738 C CA . LEU A 1 102 ? 12.225 -14.375 12.807 1.00 56.09 102 LEU A CA 1
ATOM 739 C C . LEU A 1 102 ? 13.628 -14.711 12.275 1.00 56.09 102 LEU A C 1
ATOM 741 O O . LEU A 1 102 ? 14.611 -14.386 12.944 1.00 56.09 102 LEU A O 1
ATOM 745 N N . PRO A 1 103 ? 13.753 -15.303 11.072 1.00 61.72 103 PRO A N 1
ATOM 746 C CA . PRO A 1 103 ? 15.052 -15.581 10.447 1.00 61.72 103 PRO A CA 1
ATOM 747 C C . PRO A 1 103 ? 15.960 -14.344 10.331 1.00 61.72 103 PRO A C 1
ATOM 749 O O . PRO A 1 103 ? 17.163 -14.458 10.125 1.00 61.72 103 PRO A O 1
ATOM 752 N N . ILE A 1 104 ? 15.380 -13.148 10.466 1.00 59.31 104 ILE A N 1
ATOM 753 C CA . ILE A 1 104 ? 16.074 -11.868 10.478 1.00 59.31 104 ILE A CA 1
ATOM 754 C C . ILE A 1 104 ? 16.105 -11.339 11.917 1.00 59.31 104 ILE A C 1
ATOM 756 O O . ILE A 1 104 ? 15.073 -10.974 12.481 1.00 59.31 104 ILE A O 1
ATOM 760 N N . ASN A 1 105 ? 17.307 -11.246 12.487 1.00 75.25 105 ASN A N 1
ATOM 761 C CA . ASN A 1 105 ? 17.519 -10.639 13.799 1.00 75.25 105 ASN A CA 1
ATOM 762 C C . ASN A 1 105 ? 17.092 -9.157 13.799 1.00 75.25 105 ASN A C 1
ATOM 764 O O . ASN A 1 105 ? 17.360 -8.437 12.832 1.00 75.25 105 ASN A O 1
ATOM 768 N N . ASN A 1 106 ? 16.452 -8.707 14.884 1.00 70.12 106 ASN A N 1
ATOM 769 C CA . ASN A 1 106 ? 15.923 -7.348 15.055 1.00 70.12 106 ASN A CA 1
ATOM 770 C C . ASN A 1 106 ? 14.999 -6.870 13.913 1.00 70.12 106 ASN A C 1
ATOM 772 O O . ASN A 1 106 ? 14.970 -5.688 13.590 1.00 70.12 106 ASN A O 1
ATOM 776 N N . TYR A 1 107 ? 14.236 -7.769 13.283 1.00 79.75 107 TYR A N 1
ATOM 777 C CA . TYR A 1 107 ? 13.405 -7.453 12.111 1.00 79.75 107 TYR A CA 1
ATOM 778 C C . TYR A 1 107 ? 12.512 -6.208 12.277 1.00 79.75 107 TYR A C 1
ATOM 780 O O . TYR A 1 107 ? 12.437 -5.385 11.367 1.00 79.75 107 TYR A O 1
ATOM 788 N N .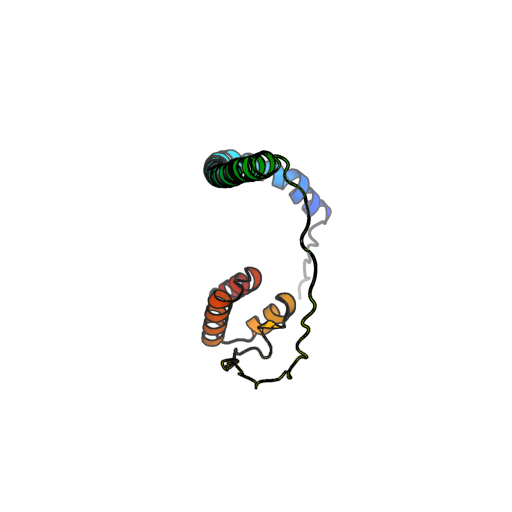 ASP A 1 108 ? 11.873 -6.034 13.437 1.00 76.06 108 ASP A N 1
ATOM 789 C CA . ASP A 1 108 ? 10.907 -4.947 13.657 1.00 76.06 108 ASP A CA 1
ATOM 790 C C . ASP A 1 108 ? 11.569 -3.557 13.789 1.00 76.06 108 ASP A C 1
ATOM 792 O O . ASP A 1 108 ? 10.934 -2.529 13.542 1.00 76.06 108 ASP A O 1
ATOM 796 N N . THR A 1 109 ? 12.872 -3.505 14.100 1.00 77.88 109 THR A N 1
ATOM 797 C CA . THR A 1 109 ? 13.640 -2.250 14.177 1.00 77.88 109 THR A CA 1
ATOM 798 C C . THR A 1 109 ? 14.271 -1.852 12.841 1.00 77.88 109 THR A C 1
ATOM 800 O O . THR A 1 109 ? 14.735 -0.721 12.696 1.00 77.88 109 THR A O 1
ATOM 803 N N . LEU A 1 110 ? 14.279 -2.752 11.852 1.00 78.88 110 LEU A N 1
ATOM 804 C CA . LEU A 1 110 ? 14.882 -2.514 10.543 1.00 78.88 110 LEU A CA 1
ATOM 805 C C . LEU A 1 110 ? 13.902 -1.826 9.585 1.00 78.88 110 LEU A C 1
ATOM 807 O O . LEU A 1 110 ? 12.689 -2.076 9.576 1.00 78.88 110 LEU A O 1
ATOM 811 N N . SER A 1 111 ? 14.447 -0.969 8.719 1.00 80.00 111 SER A N 1
ATOM 812 C CA . SER A 1 111 ? 13.674 -0.352 7.639 1.00 80.00 111 SER A CA 1
ATOM 813 C C . SER A 1 111 ? 13.449 -1.339 6.490 1.00 80.00 111 SER A C 1
ATOM 815 O O . SER A 1 111 ? 14.216 -2.285 6.294 1.00 80.00 111 SER A O 1
ATOM 817 N N . ALA A 1 112 ? 12.416 -1.105 5.675 1.00 77.81 112 ALA A N 1
ATOM 818 C CA . ALA A 1 112 ? 12.144 -1.945 4.505 1.00 77.81 112 ALA A CA 1
ATOM 819 C C . ALA A 1 112 ? 13.367 -2.054 3.572 1.00 77.81 112 ALA A C 1
ATOM 821 O O . ALA A 1 112 ? 13.657 -3.137 3.067 1.00 77.81 112 ALA A O 1
ATOM 822 N N . SER A 1 113 ? 14.133 -0.971 3.416 1.00 78.12 113 SER A N 1
ATOM 823 C CA . SER A 1 113 ? 15.353 -0.929 2.601 1.00 78.12 113 SER A CA 1
ATOM 824 C C . SER A 1 113 ? 16.465 -1.839 3.129 1.00 78.12 113 SER A C 1
ATOM 826 O O . SER A 1 113 ? 17.238 -2.374 2.343 1.00 78.12 113 SER A O 1
ATOM 828 N N . GLN A 1 114 ? 16.540 -2.051 4.446 1.00 83.75 114 GLN A N 1
ATOM 829 C CA . GLN A 1 114 ? 17.509 -2.958 5.074 1.00 83.75 114 GLN A CA 1
ATOM 830 C C . GLN A 1 114 ? 17.034 -4.417 5.063 1.00 83.75 114 GLN A C 1
ATOM 832 O O . GLN A 1 114 ? 17.846 -5.341 5.023 1.00 83.75 114 GLN A O 1
ATOM 837 N N . ILE A 1 115 ? 15.718 -4.635 5.088 1.00 85.69 115 ILE A N 1
ATOM 838 C CA . ILE A 1 115 ? 15.098 -5.965 5.092 1.00 85.69 115 ILE A CA 1
ATOM 839 C C . ILE A 1 115 ? 15.123 -6.590 3.689 1.00 85.69 115 ILE A C 1
ATOM 841 O O . ILE A 1 115 ? 15.440 -7.769 3.552 1.00 85.69 115 ILE A O 1
ATOM 845 N N . VAL A 1 116 ? 14.842 -5.816 2.634 1.00 86.62 116 VAL A N 1
ATOM 846 C CA . VAL A 1 116 ? 14.731 -6.303 1.242 1.00 86.62 116 VAL A CA 1
ATOM 847 C C . VAL A 1 116 ? 15.964 -7.080 0.740 1.00 86.62 116 VAL A C 1
ATOM 849 O O . VAL A 1 116 ? 15.764 -8.148 0.152 1.00 86.62 116 VAL A O 1
ATOM 852 N N . PRO A 1 117 ? 17.214 -6.628 0.971 1.00 85.62 117 PRO A N 1
ATOM 853 C CA . PRO A 1 117 ? 18.409 -7.390 0.605 1.00 85.62 117 PRO A CA 1
ATOM 854 C C . PRO A 1 117 ? 18.519 -8.716 1.363 1.00 85.62 117 PRO A C 1
ATOM 856 O O . PRO A 1 117 ? 18.905 -9.728 0.786 1.00 85.62 117 PRO A O 1
ATOM 859 N N . ARG A 1 118 ? 18.122 -8.736 2.642 1.00 83.38 118 ARG A N 1
ATOM 860 C CA . ARG A 1 118 ? 18.181 -9.932 3.497 1.00 83.38 118 ARG A CA 1
ATOM 861 C C . ARG A 1 118 ? 17.148 -10.980 3.088 1.00 83.38 118 ARG A C 1
ATOM 863 O O . ARG A 1 118 ? 17.440 -12.166 3.162 1.00 83.38 118 ARG A O 1
ATOM 870 N N . LEU A 1 119 ? 15.982 -10.556 2.588 1.00 88.19 119 LEU A N 1
ATOM 871 C CA . LEU A 1 119 ? 14.953 -11.466 2.070 1.00 88.19 119 LEU A CA 1
ATOM 872 C C . LEU A 1 119 ? 15.446 -12.302 0.881 1.00 88.19 119 LEU A C 1
ATOM 874 O O . LEU A 1 119 ? 15.001 -13.431 0.716 1.00 88.19 119 LEU A O 1
ATOM 878 N N . ALA A 1 120 ? 16.365 -11.776 0.065 1.00 85.38 120 ALA A N 1
ATOM 879 C CA . ALA A 1 120 ? 16.870 -12.481 -1.114 1.00 85.38 120 ALA A CA 1
ATOM 880 C C . ALA A 1 120 ? 17.706 -13.729 -0.774 1.00 85.38 120 ALA A C 1
ATOM 882 O O . ALA A 1 120 ? 17.786 -14.638 -1.595 1.00 85.38 120 ALA A O 1
ATOM 883 N N . GLY A 1 121 ? 18.306 -13.777 0.421 1.00 82.19 121 GLY A N 1
ATOM 884 C CA . GLY A 1 121 ? 19.092 -14.919 0.895 1.00 82.19 121 GLY A CA 1
ATOM 885 C C . GLY A 1 121 ? 18.288 -15.971 1.666 1.00 82.19 121 GLY A C 1
ATOM 886 O O . GLY A 1 121 ? 18.856 -16.984 2.062 1.00 82.19 121 GLY A O 1
ATOM 887 N N . LEU A 1 122 ? 16.992 -15.743 1.904 1.00 85.38 122 LEU A N 1
ATOM 888 C CA . LEU A 1 122 ? 16.153 -16.641 2.701 1.00 85.38 122 LEU A CA 1
ATOM 889 C C . LEU A 1 122 ? 15.569 -17.783 1.866 1.00 85.38 122 LEU A C 1
ATOM 891 O O . LEU A 1 122 ? 15.262 -17.641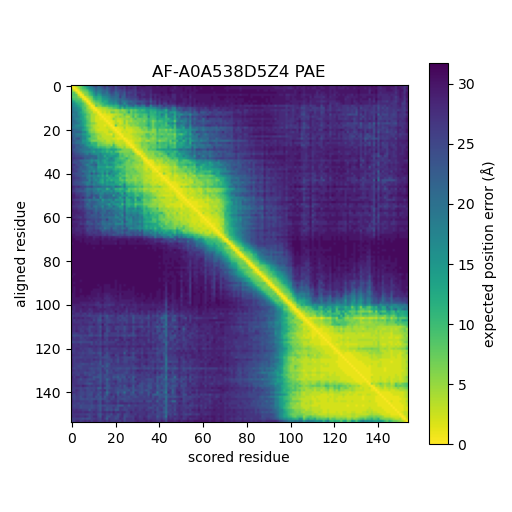 0.680 1.00 85.38 122 LEU A O 1
ATOM 895 N N . ARG A 1 123 ? 15.357 -18.926 2.519 1.00 85.19 123 ARG A N 1
ATOM 896 C CA . ARG A 1 123 ? 14.691 -20.096 1.938 1.00 85.19 123 ARG A CA 1
ATOM 897 C C . ARG A 1 123 ? 13.179 -19.855 1.780 1.00 85.19 123 ARG A C 1
ATOM 899 O O . ARG A 1 123 ? 12.606 -19.032 2.496 1.00 85.19 123 ARG A O 1
ATOM 906 N N . PRO A 1 124 ? 12.483 -20.592 0.893 1.00 82.50 124 PRO A N 1
ATOM 907 C CA . PRO A 1 124 ? 11.042 -20.414 0.661 1.00 82.50 124 PRO A CA 1
ATOM 908 C C . PRO A 1 124 ? 10.175 -20.570 1.922 1.00 82.50 124 PRO A C 1
ATOM 910 O O . PRO A 1 124 ? 9.215 -19.824 2.131 1.00 82.50 124 PRO A O 1
ATOM 913 N N . GLU A 1 125 ? 10.540 -21.505 2.797 1.00 81.94 125 GLU A N 1
ATOM 914 C CA . GLU A 1 125 ? 9.869 -21.718 4.083 1.00 81.94 125 GLU A CA 1
ATOM 915 C C . GLU A 1 125 ? 10.061 -20.526 5.032 1.00 81.94 125 GLU A C 1
ATOM 917 O O . GLU A 1 125 ? 9.119 -20.070 5.681 1.00 81.94 125 GLU A O 1
ATOM 922 N N . GLU A 1 126 ? 11.271 -19.965 5.064 1.00 83.75 126 GLU A N 1
ATOM 923 C CA . GLU A 1 126 ? 11.617 -18.786 5.861 1.00 83.75 126 GLU A CA 1
ATOM 924 C C . GLU A 1 126 ? 10.871 -17.544 5.351 1.00 83.75 126 GLU A C 1
ATOM 926 O O . GLU A 1 126 ? 10.307 -16.797 6.149 1.00 83.75 126 GLU A O 1
ATOM 931 N N . LEU A 1 127 ? 10.762 -17.367 4.029 1.00 88.44 127 LEU A N 1
ATOM 932 C CA . LEU A 1 127 ? 9.948 -16.314 3.408 1.00 88.44 127 LEU A CA 1
ATOM 933 C C . LEU A 1 127 ? 8.465 -16.427 3.780 1.00 88.44 127 LEU A C 1
ATOM 935 O O . LEU A 1 127 ? 7.808 -15.410 4.000 1.00 88.44 127 LEU A O 1
ATOM 939 N N . THR A 1 128 ? 7.936 -17.647 3.902 1.00 87.12 128 THR A N 1
ATOM 940 C CA . THR A 1 128 ? 6.546 -17.882 4.323 1.00 87.12 128 THR A CA 1
ATOM 941 C C . THR A 1 128 ? 6.328 -17.477 5.781 1.00 87.12 128 THR A C 1
ATOM 943 O O . THR A 1 128 ? 5.341 -16.805 6.087 1.00 87.12 128 THR A O 1
ATOM 946 N N . ARG A 1 129 ? 7.283 -17.783 6.672 1.00 81.44 129 ARG A N 1
ATOM 947 C CA . ARG A 1 129 ? 7.251 -17.329 8.075 1.00 81.44 129 ARG A CA 1
ATOM 948 C C . ARG A 1 129 ? 7.321 -15.805 8.182 1.00 81.44 129 ARG A C 1
ATOM 950 O O . ARG A 1 129 ? 6.526 -15.212 8.907 1.00 81.44 129 ARG A O 1
ATOM 957 N N . VAL A 1 130 ? 8.204 -15.158 7.415 1.00 85.19 130 VAL A N 1
ATOM 958 C CA . VAL A 1 130 ? 8.301 -13.687 7.382 1.00 85.19 130 VAL A CA 1
ATOM 959 C C . VAL A 1 130 ? 7.026 -13.060 6.809 1.00 85.19 130 VAL A C 1
ATOM 961 O O . VAL A 1 130 ? 6.550 -12.059 7.335 1.00 85.19 130 VAL A O 1
ATOM 964 N N . ARG A 1 131 ? 6.408 -13.665 5.786 1.00 85.69 131 ARG A N 1
ATOM 965 C CA . ARG A 1 131 ? 5.126 -13.207 5.223 1.00 85.69 131 ARG A CA 1
ATOM 966 C C . ARG A 1 131 ? 3.986 -13.284 6.237 1.00 85.69 131 ARG A C 1
ATOM 968 O O . ARG A 1 131 ? 3.202 -12.343 6.327 1.00 85.69 131 ARG A O 1
ATOM 975 N N . ALA A 1 132 ? 3.886 -14.385 6.984 1.00 83.94 132 ALA A N 1
ATOM 976 C CA . ALA A 1 132 ? 2.883 -14.550 8.035 1.00 83.94 132 ALA A CA 1
ATOM 977 C C . ALA A 1 132 ? 3.064 -13.507 9.147 1.00 83.94 132 ALA A C 1
ATOM 979 O O . ALA A 1 132 ? 2.094 -12.876 9.563 1.00 83.94 132 ALA A O 1
ATOM 980 N N . TYR A 1 133 ? 4.312 -13.268 9.554 1.00 85.81 133 TYR A N 1
ATOM 981 C CA . TYR A 1 133 ? 4.659 -12.251 10.541 1.00 85.81 133 TYR A CA 1
ATOM 982 C C . TYR A 1 133 ? 4.342 -10.828 10.060 1.00 85.81 133 TYR A C 1
ATOM 984 O O . TYR A 1 133 ? 3.682 -10.065 10.760 1.00 85.81 133 TYR A O 1
ATOM 992 N N . GLU A 1 134 ? 4.734 -10.466 8.838 1.00 88.31 134 GLU A N 1
ATOM 993 C CA . GLU A 1 134 ? 4.455 -9.138 8.285 1.00 88.31 134 GLU A CA 1
ATOM 994 C C . GLU A 1 134 ? 2.945 -8.887 8.155 1.00 88.3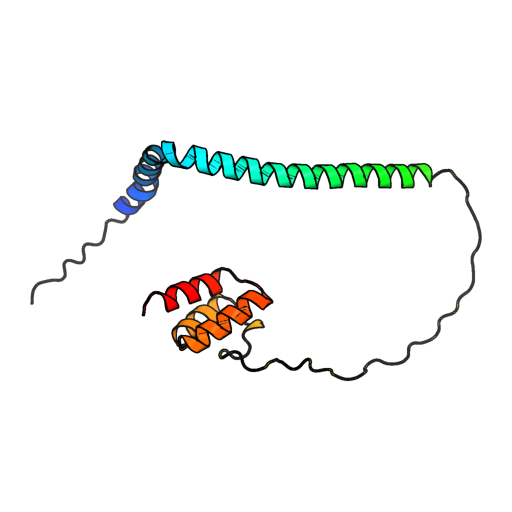1 134 GLU A C 1
ATOM 996 O O . GLU A 1 134 ? 2.468 -7.786 8.436 1.00 88.31 134 GLU A O 1
ATOM 1001 N N . ASN A 1 135 ? 2.176 -9.918 7.788 1.00 85.31 135 ASN A N 1
ATOM 1002 C CA . ASN A 1 135 ? 0.719 -9.840 7.706 1.00 85.31 135 ASN A CA 1
ATOM 1003 C C . ASN A 1 135 ? 0.028 -9.657 9.066 1.00 85.31 135 ASN A C 1
ATOM 1005 O O . ASN A 1 135 ? -1.048 -9.052 9.107 1.00 85.31 135 ASN A O 1
ATOM 1009 N N . SER A 1 136 ? 0.610 -10.168 10.154 1.00 77.06 136 SER A N 1
ATOM 1010 C CA . SER A 1 136 ? 0.078 -10.020 11.515 1.00 77.06 136 SER A CA 1
ATOM 1011 C C . SER A 1 136 ? 0.561 -8.758 12.235 1.00 77.06 136 SER A C 1
ATOM 1013 O O . SER A 1 136 ? -0.077 -8.352 13.200 1.00 77.06 136 SER A O 1
ATOM 1015 N N . HIS A 1 137 ? 1.634 -8.117 11.758 1.00 82.75 137 HIS A N 1
ATOM 1016 C CA . HIS A 1 137 ? 2.217 -6.927 12.385 1.00 82.75 137 HIS A CA 1
ATOM 1017 C C . HIS A 1 137 ? 1.856 -5.639 11.636 1.00 82.75 137 HIS A C 1
ATOM 1019 O O . HIS A 1 137 ? 0.824 -5.021 11.889 1.00 82.75 137 HIS A O 1
ATOM 1025 N N . ARG A 1 138 ? 2.725 -5.188 10.725 1.00 78.06 138 ARG A N 1
ATOM 1026 C CA . ARG A 1 138 ? 2.664 -3.839 10.136 1.00 78.06 138 ARG A CA 1
ATOM 1027 C C . ARG A 1 138 ? 2.156 -3.822 8.697 1.00 78.06 138 ARG A C 1
ATOM 1029 O O . ARG A 1 138 ? 1.885 -2.742 8.177 1.00 78.06 138 ARG A O 1
ATOM 1036 N N . ARG A 1 139 ? 2.033 -4.987 8.050 1.00 85.06 139 ARG A N 1
ATOM 1037 C CA . ARG A 1 139 ? 1.571 -5.150 6.661 1.00 85.06 139 ARG A CA 1
ATOM 1038 C C . ARG A 1 139 ? 2.288 -4.214 5.678 1.00 85.06 139 ARG A C 1
ATOM 1040 O O . ARG A 1 139 ? 1.671 -3.654 4.770 1.00 85.06 139 ARG A O 1
ATOM 1047 N N . ARG A 1 140 ? 3.603 -4.029 5.836 1.00 86.94 140 ARG A N 1
ATOM 1048 C CA . ARG A 1 140 ? 4.432 -3.178 4.971 1.00 86.94 140 ARG A CA 1
ATOM 1049 C C . ARG A 1 140 ? 4.410 -3.732 3.544 1.00 86.94 140 ARG A C 1
ATOM 1051 O O . ARG A 1 140 ? 5.023 -4.757 3.237 1.00 86.94 140 ARG A O 1
ATOM 1058 N N . ARG A 1 141 ? 3.722 -3.021 2.645 1.00 85.94 141 ARG A N 1
ATOM 1059 C CA . ARG A 1 141 ? 3.478 -3.450 1.252 1.00 85.94 141 ARG A CA 1
ATOM 1060 C C . ARG A 1 141 ? 4.763 -3.752 0.477 1.00 85.94 141 ARG A C 1
ATOM 1062 O O . ARG A 1 141 ? 4.786 -4.703 -0.295 1.00 85.94 141 ARG A O 1
ATOM 1069 N N . THR A 1 142 ? 5.832 -2.993 0.716 1.00 87.75 142 THR A N 1
ATOM 1070 C CA . THR A 1 142 ? 7.141 -3.186 0.069 1.00 87.75 142 THR A CA 1
ATOM 1071 C C . THR A 1 142 ? 7.745 -4.557 0.376 1.00 87.75 142 THR A C 1
ATOM 1073 O O . THR A 1 142 ? 8.286 -5.211 -0.512 1.00 87.75 142 THR A O 1
ATOM 1076 N N . ILE A 1 143 ? 7.617 -5.023 1.621 1.00 87.75 143 ILE A N 1
ATOM 1077 C CA . ILE A 1 143 ? 8.160 -6.312 2.064 1.00 87.75 143 ILE A CA 1
ATOM 1078 C C . ILE A 1 143 ? 7.308 -7.449 1.493 1.00 87.75 143 ILE A C 1
ATOM 1080 O O . ILE A 1 143 ? 7.847 -8.371 0.886 1.00 87.75 143 ILE A O 1
ATOM 1084 N N . LEU A 1 144 ? 5.979 -7.348 1.598 1.00 90.38 144 LEU A N 1
ATOM 1085 C CA . LEU A 1 144 ? 5.055 -8.341 1.037 1.00 90.38 144 LEU A CA 1
ATOM 1086 C C . LEU A 1 144 ? 5.226 -8.499 -0.482 1.00 90.38 144 LEU A C 1
ATOM 1088 O O . LEU A 1 144 ? 5.262 -9.623 -0.982 1.00 90.38 144 LEU A O 1
ATOM 1092 N N . GLY A 1 145 ? 5.389 -7.386 -1.205 1.00 89.88 145 GLY A N 1
ATOM 1093 C CA . GLY A 1 145 ? 5.659 -7.393 -2.643 1.00 89.88 145 GLY A CA 1
ATOM 1094 C C . GLY A 1 145 ? 6.992 -8.059 -2.980 1.00 89.88 145 GLY A C 1
ATOM 1095 O O . GLY A 1 145 ? 7.054 -8.893 -3.882 1.00 89.88 145 GLY A O 1
ATOM 1096 N N . ARG A 1 146 ? 8.050 -7.765 -2.212 1.00 90.25 146 ARG A N 1
ATOM 1097 C CA . ARG A 1 146 ? 9.356 -8.407 -2.405 1.00 90.25 146 ARG A CA 1
ATOM 1098 C C . ARG A 1 146 ? 9.307 -9.913 -2.148 1.00 90.25 146 ARG A C 1
ATOM 1100 O O . ARG A 1 146 ? 9.900 -10.665 -2.915 1.00 90.25 146 ARG A O 1
ATOM 1107 N N . ILE A 1 147 ? 8.595 -10.356 -1.112 1.00 90.69 147 ILE A N 1
ATOM 1108 C CA . ILE A 1 147 ? 8.419 -11.783 -0.811 1.00 90.69 147 ILE A CA 1
ATOM 1109 C C . ILE A 1 147 ? 7.682 -12.487 -1.957 1.00 90.69 147 ILE A C 1
ATOM 1111 O O . ILE A 1 147 ? 8.147 -13.525 -2.420 1.00 90.69 147 ILE A O 1
ATOM 1115 N N . ALA A 1 148 ? 6.588 -11.908 -2.462 1.00 90.19 148 ALA A N 1
ATOM 1116 C CA . ALA A 1 148 ? 5.844 -12.473 -3.589 1.00 90.19 148 ALA A CA 1
ATOM 1117 C C . ALA A 1 148 ? 6.713 -12.599 -4.854 1.00 90.19 148 ALA A C 1
ATOM 1119 O O . ALA A 1 148 ? 6.686 -13.629 -5.523 1.00 90.19 148 ALA A O 1
ATOM 1120 N N . GLN A 1 149 ? 7.542 -11.590 -5.142 1.00 89.00 149 GLN A N 1
ATOM 1121 C CA . GLN A 1 149 ? 8.476 -11.621 -6.269 1.00 89.00 149 GLN A CA 1
ATOM 1122 C C . GLN A 1 149 ? 9.520 -12.740 -6.137 1.00 89.00 149 GLN A C 1
ATOM 1124 O O . GLN A 1 149 ? 9.841 -13.394 -7.124 1.00 89.00 149 GLN A O 1
ATOM 1129 N N . LEU A 1 150 ? 10.069 -12.954 -4.938 1.00 89.94 150 LEU A N 1
ATOM 1130 C CA . LEU A 1 150 ? 11.064 -14.004 -4.692 1.00 89.94 150 LEU A CA 1
ATOM 1131 C C . LEU A 1 150 ? 10.450 -15.410 -4.731 1.00 89.94 150 LEU A C 1
ATOM 1133 O O . LEU A 1 150 ? 11.121 -16.348 -5.146 1.00 89.94 150 LEU A O 1
ATOM 1137 N N . GLN A 1 151 ? 9.180 -15.548 -4.342 1.00 87.56 151 GLN A N 1
ATOM 1138 C CA . GLN A 1 151 ? 8.444 -16.813 -4.410 1.00 87.56 151 GLN A CA 1
ATOM 1139 C C . GLN A 1 151 ? 8.067 -17.207 -5.845 1.00 87.56 151 GLN A C 1
ATOM 1141 O O . GLN A 1 151 ? 8.036 -18.393 -6.137 1.00 87.56 151 GLN A O 1
ATOM 1146 N N . GLY A 1 152 ? 7.813 -16.244 -6.739 1.00 82.50 152 GLY A N 1
ATOM 1147 C CA . GLY A 1 152 ? 7.469 -16.518 -8.142 1.00 82.50 152 GLY A CA 1
ATOM 1148 C C . GLY A 1 152 ? 8.660 -16.698 -9.093 1.00 82.50 152 GLY A C 1
ATOM 1149 O O . GLY A 1 152 ? 8.448 -16.914 -10.279 1.00 82.50 152 GLY A O 1
ATOM 1150 N N . ARG A 1 153 ? 9.904 -16.548 -8.612 1.00 76.81 153 ARG A N 1
ATOM 1151 C CA . ARG A 1 153 ? 11.136 -16.610 -9.430 1.00 76.81 153 ARG A CA 1
ATOM 1152 C C . ARG A 1 153 ? 11.901 -17.936 -9.289 1.00 76.81 153 ARG A C 1
ATOM 1154 O O . ARG A 1 153 ? 13.050 -18.012 -9.717 1.00 76.81 153 ARG A O 1
ATOM 1161 N N . ARG A 1 154 ? 11.303 -18.935 -8.648 1.00 57.84 154 ARG A N 1
ATOM 1162 C CA . ARG A 1 154 ? 11.803 -20.310 -8.537 1.00 57.84 154 ARG A CA 1
ATOM 1163 C C . ARG A 1 154 ? 10.818 -21.250 -9.202 1.00 57.84 154 ARG A C 1
ATOM 1165 O O . ARG A 1 154 ? 11.303 -22.274 -9.717 1.00 57.84 154 ARG A O 1
#